Protein AF-A0A968B0X3-F1 (afdb_monomer_lite)

pLDDT: mean 78.03, std 10.59, range [49.62, 92.5]

Structure (mmCIF, N/CA/C/O backbone):
data_AF-A0A968B0X3-F1
#
_entry.id   AF-A0A968B0X3-F1
#
loop_
_atom_site.group_PDB
_atom_site.id
_atom_site.type_symbol
_atom_site.label_atom_id
_atom_site.label_alt_id
_atom_site.label_comp_id
_atom_site.label_asym_id
_atom_site.label_entity_id
_atom_site.label_seq_id
_atom_site.pdbx_PDB_ins_code
_atom_site.Cartn_x
_atom_site.Cartn_y
_atom_site.Cartn_z
_atom_site.occupancy
_atom_site.B_iso_or_equiv
_atom_site.auth_seq_id
_atom_site.auth_comp_id
_atom_site.auth_asym_id
_atom_site.auth_atom_id
_atom_site.pdbx_PDB_model_num
ATOM 1 N N . GLN A 1 1 ? 8.930 24.794 11.389 1.00 73.81 1 GLN A N 1
ATOM 2 C CA . GLN A 1 1 ? 8.848 23.354 11.704 1.00 73.81 1 GLN A CA 1
ATOM 3 C C . GLN A 1 1 ? 7.881 22.761 10.708 1.00 73.81 1 GLN A C 1
ATOM 5 O O . GLN A 1 1 ? 6.748 23.223 10.657 1.00 73.81 1 GLN A O 1
ATOM 10 N N . GLU A 1 2 ? 8.349 21.839 9.878 1.00 78.19 2 GLU A N 1
ATOM 11 C CA . GLU A 1 2 ? 7.512 21.153 8.893 1.00 78.19 2 GLU A CA 1
ATOM 12 C C . GLU A 1 2 ? 7.114 19.771 9.426 1.00 78.19 2 GLU A C 1
ATOM 14 O O . GLU A 1 2 ? 7.870 19.181 10.206 1.00 78.19 2 GLU A O 1
ATOM 19 N N . PRO A 1 3 ? 5.927 19.261 9.060 1.00 82.50 3 PRO A N 1
ATOM 20 C CA . PRO A 1 3 ? 5.503 17.929 9.459 1.00 82.50 3 PRO A CA 1
ATOM 21 C C . PRO A 1 3 ? 6.387 16.871 8.788 1.00 82.50 3 PRO A C 1
ATOM 23 O O . PRO A 1 3 ? 6.599 16.902 7.579 1.00 82.50 3 PRO A O 1
ATOM 26 N N . SER A 1 4 ? 6.880 15.910 9.571 1.00 86.75 4 SER A N 1
ATOM 27 C CA . SER A 1 4 ? 7.697 14.798 9.062 1.00 86.75 4 SER A CA 1
ATOM 28 C C . SER A 1 4 ? 6.907 13.828 8.180 1.00 86.75 4 SER A C 1
ATOM 30 O O . SER A 1 4 ? 7.490 13.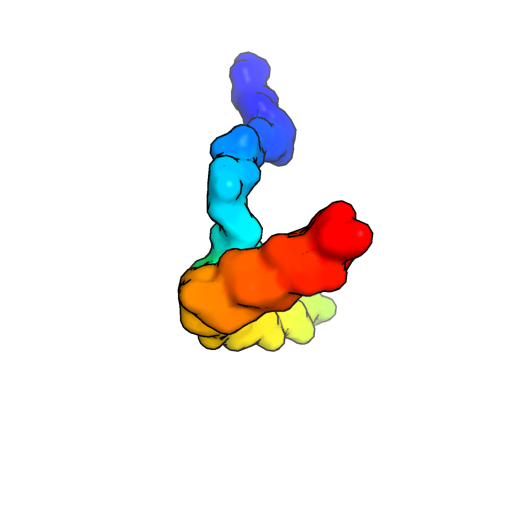125 7.360 1.00 86.75 4 SER A O 1
ATOM 32 N N . VAL A 1 5 ? 5.584 13.786 8.344 1.00 81.88 5 VAL A N 1
ATOM 33 C CA . VAL A 1 5 ? 4.661 12.970 7.555 1.00 81.88 5 VAL A CA 1
ATOM 34 C C . VAL A 1 5 ? 3.392 13.757 7.261 1.00 81.88 5 VAL A C 1
ATOM 36 O O . VAL A 1 5 ? 2.919 14.536 8.090 1.00 81.88 5 VAL A O 1
ATOM 39 N N . LEU A 1 6 ? 2.816 13.527 6.084 1.00 82.94 6 LEU A N 1
ATOM 40 C CA . LEU A 1 6 ? 1.497 14.044 5.750 1.00 82.94 6 LEU A CA 1
ATOM 41 C C . LEU A 1 6 ? 0.431 13.020 6.158 1.00 82.94 6 LEU A C 1
ATOM 43 O O . LEU A 1 6 ? 0.612 11.827 5.901 1.00 82.94 6 LEU A O 1
ATOM 47 N N . PRO A 1 7 ? -0.691 13.449 6.760 1.00 80.44 7 PRO A N 1
ATOM 48 C CA . PRO A 1 7 ? -1.811 12.556 7.019 1.00 80.44 7 PRO A CA 1
ATOM 49 C C . PRO A 1 7 ? -2.403 12.080 5.686 1.00 80.44 7 PRO A C 1
ATOM 51 O O . PRO A 1 7 ? -3.101 12.820 4.993 1.00 80.44 7 PRO A O 1
ATOM 54 N N . ALA A 1 8 ? -2.115 10.834 5.320 1.00 77.69 8 ALA A N 1
ATOM 55 C CA . ALA A 1 8 ? -2.645 10.197 4.125 1.00 77.69 8 ALA A CA 1
ATOM 56 C C . ALA A 1 8 ? -3.936 9.443 4.484 1.00 77.69 8 ALA A C 1
ATOM 58 O O . ALA A 1 8 ? -3.900 8.440 5.189 1.00 77.69 8 ALA A O 1
ATOM 59 N N . ARG A 1 9 ? -5.092 9.939 4.020 1.00 78.94 9 ARG A N 1
ATOM 60 C CA . ARG A 1 9 ? -6.395 9.255 4.188 1.00 78.94 9 ARG A CA 1
ATOM 61 C C . ARG A 1 9 ? -6.560 8.039 3.275 1.00 78.94 9 ARG A C 1
ATOM 63 O O . ARG A 1 9 ? -7.449 7.229 3.492 1.00 78.94 9 ARG A O 1
ATOM 70 N N . LEU A 1 10 ? -5.733 7.962 2.240 1.00 78.31 10 LEU A N 1
ATOM 71 C CA . LEU A 1 10 ? -5.678 6.876 1.274 1.00 78.31 10 LEU A CA 1
ATOM 72 C C . LEU A 1 10 ? -4.237 6.356 1.214 1.00 78.31 10 LEU A C 1
ATOM 74 O O . LEU A 1 10 ? -3.306 7.132 1.457 1.00 78.31 10 LEU A O 1
ATOM 78 N N . PRO A 1 11 ? -4.029 5.075 0.872 1.00 80.31 11 PRO A N 1
ATOM 79 C CA . PRO A 1 11 ? -2.708 4.456 0.777 1.00 80.31 11 PRO A CA 1
ATOM 80 C C . PRO A 1 11 ? -1.958 4.938 -0.478 1.00 80.31 11 PRO A C 1
ATOM 82 O O . PRO A 1 11 ? -1.707 4.183 -1.415 1.00 80.31 11 PRO A O 1
ATOM 85 N N . ASN A 1 12 ? -1.574 6.219 -0.493 1.00 79.88 12 ASN A N 1
ATOM 86 C CA . ASN A 1 12 ? -0.969 6.903 -1.641 1.00 79.88 12 ASN A CA 1
ATOM 87 C C . ASN A 1 12 ? 0.322 6.248 -2.144 1.00 79.88 12 ASN A C 1
ATOM 89 O O . ASN A 1 12 ? 0.633 6.371 -3.322 1.00 79.88 12 ASN A O 1
ATOM 93 N N . LEU A 1 13 ? 1.052 5.537 -1.283 1.00 82.62 13 LEU A N 1
ATOM 94 C CA . LEU A 1 13 ? 2.257 4.805 -1.672 1.00 82.62 13 LEU A CA 1
ATOM 95 C C . LEU A 1 13 ? 1.952 3.629 -2.615 1.00 82.62 13 LEU A C 1
ATOM 97 O O . LEU A 1 13 ? 2.727 3.367 -3.527 1.00 82.62 13 LEU A O 1
ATOM 101 N N . LEU A 1 14 ? 0.823 2.943 -2.417 1.00 80.44 14 LEU A N 1
ATOM 102 C CA . LEU A 1 14 ? 0.396 1.837 -3.279 1.00 80.44 14 LEU A CA 1
ATOM 103 C C . LEU A 1 14 ? -0.379 2.351 -4.498 1.00 80.44 14 LEU A C 1
ATOM 105 O O . LEU A 1 14 ? -0.18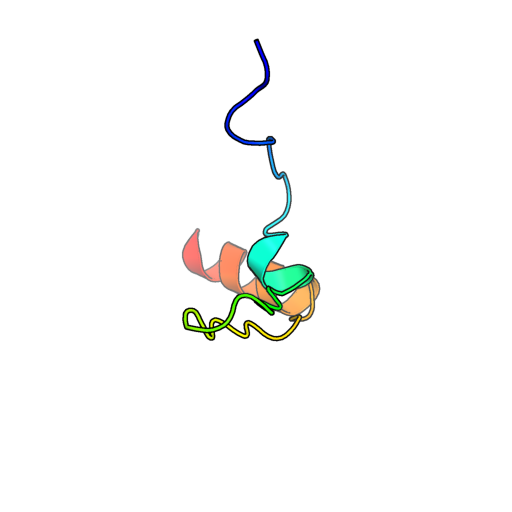2 1.859 -5.605 1.00 80.44 14 LEU A O 1
ATOM 109 N N . VAL A 1 15 ? -1.219 3.374 -4.302 1.00 78.44 15 VAL A N 1
ATOM 110 C CA . VAL A 1 15 ? -2.027 3.9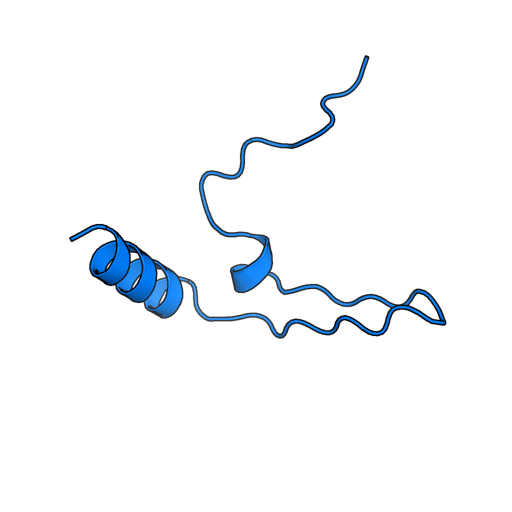84 -5.374 1.00 78.44 15 VAL A CA 1
ATOM 111 C C . VAL A 1 15 ? -1.143 4.718 -6.386 1.00 78.44 15 VAL A C 1
ATOM 113 O O . VAL A 1 15 ? -1.266 4.512 -7.588 1.00 78.44 15 VAL A O 1
ATOM 116 N N . GLY A 1 16 ? -0.246 5.583 -5.910 1.00 77.19 16 GLY A N 1
ATOM 117 C CA . GLY A 1 16 ? 0.642 6.379 -6.761 1.00 77.19 16 GLY A CA 1
ATOM 118 C C . GLY A 1 16 ? 1.934 5.662 -7.147 1.00 77.19 16 GLY A C 1
ATOM 119 O O . GLY A 1 16 ? 2.622 6.101 -8.067 1.00 77.19 16 GLY A O 1
ATOM 120 N N . GLY A 1 17 ? 2.260 4.565 -6.461 1.00 74.75 17 GLY A N 1
ATOM 121 C CA . GLY A 1 17 ? 3.548 3.902 -6.591 1.00 74.75 17 GLY A CA 1
ATOM 122 C C . GLY A 1 17 ? 4.706 4.741 -6.042 1.00 74.75 17 GLY A C 1
ATOM 123 O O . GLY A 1 17 ? 4.545 5.850 -5.525 1.00 74.75 17 GLY A O 1
ATOM 124 N N . SER A 1 18 ? 5.913 4.202 -6.162 1.00 75.88 18 SER A N 1
ATOM 125 C CA . SER A 1 18 ? 7.153 4.905 -5.842 1.00 75.88 18 SER A CA 1
ATOM 126 C C . SER A 1 18 ? 8.161 4.589 -6.930 1.00 75.88 18 SER A C 1
ATOM 128 O O . SER A 1 18 ? 8.518 3.430 -7.119 1.00 75.88 18 SER A O 1
ATOM 130 N N . SER A 1 19 ? 8.586 5.615 -7.665 1.00 64.56 19 SER A N 1
ATOM 131 C CA . SER A 1 19 ? 9.639 5.501 -8.670 1.00 64.56 19 SER A CA 1
ATOM 132 C C . SER A 1 19 ? 10.894 6.177 -8.130 1.00 64.56 19 SER A C 1
ATOM 134 O O . SER A 1 19 ? 11.062 7.396 -8.221 1.00 64.56 19 SER A O 1
ATOM 136 N N . GLY A 1 20 ? 11.751 5.391 -7.477 1.00 65.12 20 GLY A N 1
ATOM 137 C CA . GLY A 1 20 ? 13.050 5.856 -7.005 1.00 65.12 20 GLY A CA 1
ATOM 138 C C . GLY A 1 20 ? 14.058 5.921 -8.152 1.00 65.12 20 GLY A C 1
ATOM 139 O O . GLY A 1 20 ? 14.557 4.892 -8.594 1.00 65.12 20 GLY A O 1
ATOM 140 N N . ILE A 1 21 ? 14.398 7.129 -8.610 1.00 56.03 21 ILE A N 1
ATOM 141 C CA . ILE A 1 21 ? 15.497 7.368 -9.572 1.00 56.03 21 ILE A CA 1
ATOM 142 C C . ILE A 1 21 ? 16.865 7.547 -8.891 1.00 56.03 21 ILE A C 1
ATOM 144 O O . ILE A 1 21 ? 17.871 7.796 -9.555 1.00 56.03 21 ILE A O 1
ATOM 148 N N . ALA A 1 22 ? 16.916 7.460 -7.559 1.00 57.78 22 ALA A N 1
ATOM 149 C CA . ALA A 1 22 ? 18.152 7.578 -6.800 1.00 57.78 22 ALA A CA 1
ATOM 150 C C . ALA A 1 22 ? 19.032 6.345 -7.054 1.00 57.78 22 ALA A C 1
ATOM 152 O O . ALA A 1 22 ? 18.711 5.228 -6.644 1.00 57.78 22 ALA A O 1
ATOM 153 N N . VAL A 1 23 ? 20.145 6.564 -7.755 1.00 49.62 23 VAL A N 1
ATOM 154 C CA . VAL A 1 23 ? 21.145 5.548 -8.102 1.00 49.62 23 VAL A CA 1
ATOM 155 C C . VAL A 1 23 ? 21.574 4.796 -6.833 1.00 49.62 23 VAL A C 1
ATOM 157 O O . VAL A 1 23 ? 22.218 5.369 -5.961 1.00 49.62 23 VAL A O 1
ATOM 160 N N . GLY A 1 24 ? 21.183 3.521 -6.721 1.00 58.47 24 GLY A N 1
ATOM 161 C CA . GLY A 1 24 ? 21.513 2.641 -5.590 1.00 58.47 24 GLY A CA 1
ATOM 162 C C . GLY A 1 24 ? 20.347 2.249 -4.671 1.00 58.47 24 GLY A C 1
ATOM 163 O O . GLY A 1 24 ? 20.511 1.324 -3.880 1.00 58.47 24 GLY A O 1
ATOM 164 N N . MET A 1 25 ? 19.166 2.870 -4.791 1.00 61.28 25 MET A N 1
ATOM 165 C CA . MET A 1 25 ? 17.939 2.427 -4.107 1.00 61.28 25 MET A CA 1
ATOM 166 C C . MET A 1 25 ? 16.819 2.217 -5.122 1.00 61.28 25 MET A C 1
ATOM 168 O O . MET A 1 25 ? 15.928 3.047 -5.293 1.00 61.28 25 MET A O 1
ATOM 172 N N . THR A 1 26 ? 16.888 1.094 -5.835 1.00 58.78 26 THR A N 1
ATOM 173 C CA . THR A 1 26 ? 15.888 0.714 -6.836 1.00 58.78 26 THR A CA 1
ATOM 174 C C . THR A 1 26 ? 14.650 0.138 -6.150 1.00 58.78 26 THR A C 1
ATOM 176 O O . THR A 1 26 ? 14.403 -1.063 -6.192 1.00 58.78 26 THR A O 1
ATOM 179 N N . THR A 1 27 ? 13.858 0.994 -5.509 1.00 63.31 27 THR A N 1
ATOM 180 C CA . THR A 1 27 ? 12.493 0.637 -5.114 1.00 63.31 27 THR A CA 1
ATOM 181 C C . THR A 1 27 ? 11.557 1.184 -6.181 1.00 63.31 27 THR A C 1
ATOM 183 O O . THR A 1 27 ? 11.345 2.392 -6.272 1.00 63.31 27 THR A O 1
ATOM 186 N N . ASN A 1 28 ? 11.051 0.284 -7.023 1.00 70.38 28 ASN A N 1
ATOM 187 C CA . ASN A 1 28 ? 10.040 0.581 -8.030 1.00 70.38 28 ASN A CA 1
ATOM 188 C C . ASN A 1 28 ? 8.736 -0.101 -7.611 1.00 70.38 28 ASN A C 1
ATOM 190 O O . ASN A 1 28 ? 8.565 -1.300 -7.832 1.00 70.38 28 ASN A O 1
ATOM 194 N N . ILE A 1 29 ? 7.849 0.643 -6.958 1.00 78.00 29 ILE A N 1
ATOM 195 C CA . ILE A 1 29 ? 6.508 0.162 -6.617 1.00 78.00 29 ILE A CA 1
ATOM 196 C C . ILE A 1 29 ? 5.579 0.629 -7.738 1.00 78.00 29 ILE A C 1
ATOM 198 O O . ILE A 1 29 ? 5.430 1.84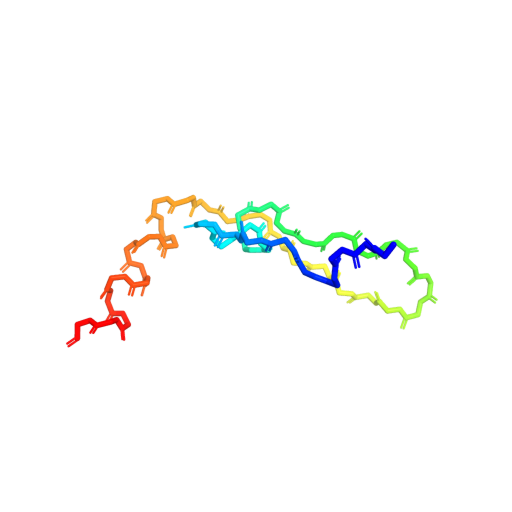3 -7.906 1.00 78.00 29 ILE A O 1
ATOM 202 N N . PRO A 1 30 ? 4.973 -0.287 -8.514 1.00 77.06 30 PRO A N 1
ATOM 203 C CA . PRO A 1 30 ? 4.034 0.094 -9.555 1.00 77.06 30 PRO A CA 1
ATOM 204 C C . PRO A 1 30 ? 2.766 0.708 -8.939 1.00 77.06 30 PRO A C 1
ATOM 206 O O . PRO A 1 30 ? 2.409 0.382 -7.803 1.00 77.06 30 PRO A O 1
ATOM 209 N N . PRO A 1 31 ? 2.073 1.593 -9.669 1.00 81.38 31 PRO A N 1
ATOM 210 C CA . PRO A 1 31 ? 0.779 2.100 -9.239 1.00 81.38 31 PRO A CA 1
ATOM 211 C C . PRO A 1 31 ? -0.262 0.974 -9.276 1.00 81.38 31 PRO A C 1
ATOM 213 O O . PRO A 1 31 ? -0.334 0.220 -10.248 1.00 81.38 31 PRO A O 1
ATOM 216 N N . HIS A 1 32 ? -1.070 0.870 -8.224 1.00 85.12 32 HIS A N 1
ATOM 217 C CA . HIS A 1 32 ? -2.162 -0.100 -8.113 1.00 85.12 32 HIS A CA 1
ATOM 218 C C . HIS A 1 32 ? -3.521 0.601 -8.165 1.00 85.12 32 HIS A C 1
ATOM 220 O O . HIS A 1 32 ? -3.645 1.794 -7.875 1.00 85.12 32 HIS A O 1
ATOM 226 N N . ASN A 1 33 ? -4.565 -0.149 -8.522 1.00 87.69 33 ASN A N 1
ATOM 227 C CA . ASN A 1 33 ? -5.919 0.385 -8.569 1.00 87.69 33 ASN A CA 1
ATOM 228 C C . ASN A 1 33 ? -6.441 0.680 -7.151 1.00 87.69 33 ASN A C 1
ATOM 230 O O . ASN A 1 33 ? -6.328 -0.149 -6.251 1.00 87.69 33 ASN A O 1
ATOM 234 N N . LEU A 1 34 ? -7.051 1.854 -6.962 1.00 85.25 34 LEU A N 1
ATOM 235 C CA . LEU A 1 34 ? -7.617 2.256 -5.674 1.00 85.25 34 LEU A CA 1
ATOM 236 C C . LEU A 1 34 ? -8.701 1.286 -5.178 1.00 85.25 34 LEU A C 1
ATOM 238 O O . LEU A 1 34 ? -8.738 1.008 -3.986 1.00 85.25 34 LEU A O 1
ATOM 242 N N . GLY A 1 35 ? -9.552 0.771 -6.071 1.00 87.44 35 GLY A N 1
ATOM 243 C CA . GLY A 1 35 ? -10.619 -0.170 -5.719 1.00 87.44 35 GLY A CA 1
ATOM 244 C C . GLY A 1 35 ? -10.068 -1.471 -5.143 1.00 87.44 35 GLY A C 1
ATOM 245 O O . GLY A 1 35 ? -10.446 -1.853 -4.043 1.00 87.44 35 GLY A O 1
ATO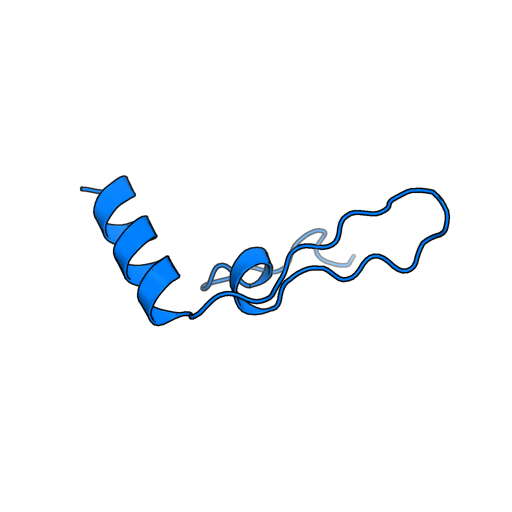M 246 N N . GLU A 1 36 ? -9.085 -2.071 -5.818 1.00 87.06 36 GLU A N 1
ATOM 247 C CA . GLU A 1 36 ? -8.426 -3.301 -5.352 1.00 87.06 36 GLU A CA 1
ATOM 248 C C . GLU A 1 36 ? -7.741 -3.105 -3.995 1.00 87.06 36 GLU A C 1
ATOM 250 O O . GLU A 1 36 ? -7.811 -3.971 -3.125 1.00 87.06 36 GLU A O 1
ATOM 255 N N . ILE A 1 37 ? -7.098 -1.950 -3.786 1.00 87.94 37 ILE A N 1
ATOM 256 C CA . ILE A 1 37 ? -6.464 -1.648 -2.501 1.00 87.94 37 ILE A CA 1
ATOM 257 C C . ILE A 1 37 ? -7.515 -1.437 -1.405 1.00 87.94 37 ILE A C 1
ATOM 259 O O . ILE A 1 37 ? -7.318 -1.896 -0.283 1.00 87.94 37 ILE A O 1
ATOM 263 N N . CYS A 1 38 ? -8.618 -0.745 -1.695 1.00 87.56 38 CYS A N 1
ATOM 264 C CA . CYS A 1 38 ? -9.707 -0.566 -0.738 1.00 87.56 38 CYS A CA 1
ATOM 265 C C . CYS A 1 38 ? -10.317 -1.911 -0.329 1.00 87.56 38 CYS A C 1
ATOM 267 O O . CYS A 1 38 ? -10.468 -2.144 0.869 1.00 87.56 38 CYS A O 1
ATOM 269 N N . ASP A 1 39 ? -10.585 -2.801 -1.285 1.00 89.44 39 ASP A N 1
ATOM 270 C CA . ASP A 1 39 ? -11.113 -4.143 -1.017 1.00 89.44 39 ASP A CA 1
ATOM 271 C C . ASP A 1 39 ? -10.131 -4.972 -0.176 1.00 89.44 39 ASP A C 1
ATOM 273 O O . ASP A 1 39 ? -10.524 -5.595 0.810 1.00 89.44 39 ASP A O 1
ATOM 277 N N . ALA A 1 40 ? -8.835 -4.922 -0.503 1.00 87.94 40 ALA A N 1
ATOM 278 C CA . ALA A 1 40 ? -7.794 -5.599 0.266 1.00 87.94 40 ALA A CA 1
ATOM 279 C C . ALA A 1 40 ? -7.655 -5.043 1.693 1.00 87.94 40 ALA A C 1
ATOM 281 O O . ALA A 1 40 ? -7.431 -5.810 2.625 1.00 87.94 40 ALA A O 1
ATOM 282 N N . ILE A 1 41 ? -7.789 -3.725 1.883 1.00 89.00 41 ILE A N 1
ATOM 283 C CA . ILE A 1 41 ? -7.754 -3.095 3.212 1.00 89.00 41 ILE A CA 1
ATOM 284 C C . ILE A 1 41 ? -8.980 -3.490 4.029 1.00 89.00 41 ILE A C 1
ATOM 286 O O . ILE A 1 41 ? -8.830 -3.806 5.205 1.00 89.00 41 ILE A O 1
ATOM 290 N N . ILE A 1 42 ? -10.169 -3.490 3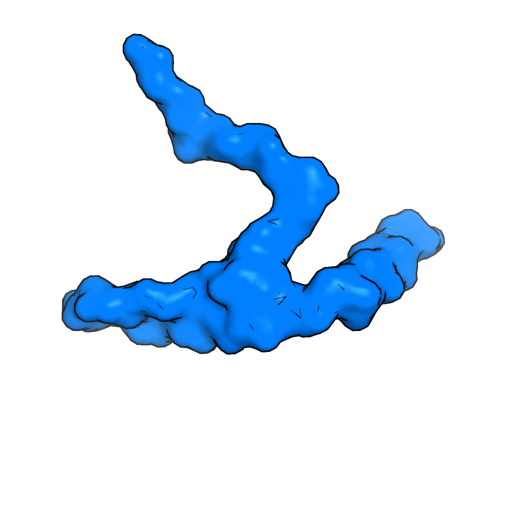.423 1.00 90.81 42 ILE A N 1
ATOM 291 C CA . ILE A 1 42 ? -11.401 -3.933 4.084 1.00 90.81 42 ILE A CA 1
ATOM 292 C C . ILE A 1 42 ? -11.254 -5.395 4.520 1.00 90.81 42 ILE A C 1
ATOM 294 O O . ILE A 1 42 ? -11.470 -5.689 5.689 1.00 90.81 42 ILE A O 1
ATOM 298 N N . TYR A 1 43 ? -10.769 -6.273 3.634 1.00 92.50 43 TYR A N 1
ATOM 299 C CA . TYR A 1 43 ? -10.495 -7.679 3.954 1.00 92.50 43 TYR A CA 1
ATOM 300 C C . TYR A 1 43 ? -9.475 -7.874 5.090 1.00 92.50 43 TYR A C 1
ATOM 302 O O . TYR A 1 43 ? -9.530 -8.869 5.800 1.00 92.50 43 TYR A O 1
ATOM 310 N N . LEU A 1 44 ? -8.510 -6.962 5.245 1.00 90.88 44 LEU A N 1
ATOM 311 C CA . LEU A 1 44 ? -7.481 -7.039 6.291 1.00 90.88 44 LEU A CA 1
ATOM 312 C C . LEU A 1 44 ? -7.992 -6.523 7.648 1.00 90.88 44 LEU A C 1
ATOM 314 O O . LEU A 1 44 ? -7.419 -6.855 8.683 1.00 90.88 44 LEU A O 1
ATOM 318 N N . ILE A 1 45 ? -9.009 -5.658 7.638 1.00 89.56 45 ILE A N 1
ATOM 319 C CA . ILE A 1 45 ? -9.587 -5.046 8.841 1.00 89.56 45 ILE A CA 1
ATOM 320 C C . ILE A 1 45 ? -10.738 -5.886 9.415 1.00 89.56 45 ILE A C 1
ATOM 322 O O . ILE A 1 45 ? -10.903 -5.869 10.637 1.00 89.56 45 ILE A O 1
ATOM 326 N N . ASP A 1 46 ? -11.512 -6.570 8.564 1.00 78.56 46 ASP A N 1
ATOM 327 C CA . ASP A 1 46 ? -12.498 -7.588 8.979 1.00 78.56 46 ASP A CA 1
ATOM 328 C C . ASP A 1 46 ? -11.838 -8.755 9.743 1.00 78.56 46 ASP A C 1
ATOM 330 O O . ASP A 1 46 ? -12.446 -9.218 10.739 1.00 78.56 46 ASP A O 1
#

Foldseek 3Di:
DDDPDDPDPAPCCQQVPDCDPPPPDGRTRDHDDRVVVVVVVVVVVD

Secondary structure (DSSP, 8-state):
---SS---SS-HHHHS-EE--STT---EE----HHHHHHHHHHHH-

Sequence (46 aa):
QEPSVLPARLPNLLVGGSSGIAVGMTTNIPPHNLGEICDAIIYLID

Radius of gyration: 13.49 Å; chains: 1; bounding box: 34×31×21 Å